Protein AF-A0AAE3JZF1-F1 (afdb_monomer_lite)

Radius of gyration: 12.38 Å; chains: 1; bounding box: 25×26×31 Å

Secondary structure (DSSP, 8-state):
--EEEEEEEE-SS-EEEEEEE-SSEEEEEE-TT---S-----EEEEETT---PPEE---B-TTSTTEEEEEESS---GGGEEEEEETTEEEEPP-

Sequence (95 aa):
MAVTKELNFRTDKYTVKSVTLSPVTAIISFDAGTTDKDYDIDCRIITKDGSTPHVAWVNYIPEINPAMYINFDDVIDPDNVIGIVINGGEYLFTD

pLDDT: mean 73.37, std 10.78, range [49.16, 88.0]

Foldseek 3Di:
DKDKFADQDDDPQWGWGIWIDDQFKIKTATDQPNPDPDDPKQKWWQFQVRDTFGWDDWDFDPVRRGMTMTGGPGGDDPVRTQWMAIPNDTGGGDD

Organism: NCBI:txid3083063

Structure (mmCIF, N/CA/C/O backbone):
data_AF-A0AAE3JZF1-F1
#
_entry.id   AF-A0AAE3JZF1-F1
#
loop_
_atom_site.group_PDB
_atom_site.id
_atom_site.type_symbol
_atom_site.label_atom_id
_atom_site.label_alt_id
_atom_site.label_comp_id
_atom_site.label_asym_id
_atom_site.label_entity_id
_atom_site.label_seq_id
_atom_site.pdbx_PDB_ins_code
_atom_site.Cartn_x
_atom_site.Cartn_y
_atom_site.Cartn_z
_atom_site.occupancy
_atom_site.B_iso_or_equiv
_atom_site.auth_seq_id
_atom_site.auth_comp_id
_atom_site.auth_asym_id
_atom_site.auth_atom_id
_atom_site.pdbx_PDB_model_num
ATOM 1 N N . MET A 1 1 ? 8.092 4.906 -13.330 1.00 77.06 1 MET A N 1
ATOM 2 C CA . MET A 1 1 ? 7.298 6.082 -12.908 1.00 77.06 1 MET A CA 1
ATOM 3 C C . MET A 1 1 ? 6.368 5.622 -11.798 1.00 77.06 1 M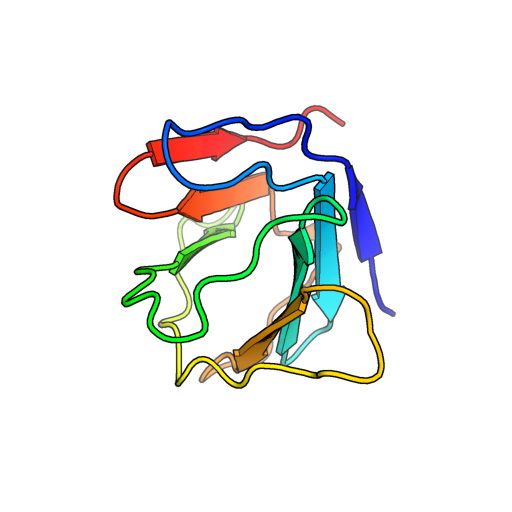ET A C 1
ATOM 5 O O . MET A 1 1 ? 6.013 4.451 -11.822 1.00 77.06 1 MET A O 1
ATOM 9 N N . ALA A 1 2 ? 6.053 6.466 -10.816 1.00 83.50 2 ALA A N 1
ATOM 10 C CA . ALA A 1 2 ? 5.087 6.093 -9.785 1.00 83.50 2 ALA A CA 1
ATOM 11 C C . ALA A 1 2 ? 3.652 6.311 -10.297 1.00 83.50 2 ALA A C 1
ATOM 13 O O . ALA A 1 2 ? 3.409 7.291 -11.002 1.00 83.50 2 ALA A O 1
ATOM 14 N N . VAL A 1 3 ? 2.726 5.420 -9.946 1.00 86.06 3 VAL A N 1
ATOM 15 C CA . VAL A 1 3 ? 1.307 5.476 -10.327 1.00 86.06 3 VAL A CA 1
ATOM 16 C C . VAL A 1 3 ? 0.464 5.496 -9.063 1.00 86.06 3 VAL A C 1
ATOM 18 O O . VAL A 1 3 ? 0.545 4.574 -8.257 1.00 86.06 3 VAL A O 1
ATOM 21 N N . THR A 1 4 ? -0.358 6.527 -8.885 1.00 87.38 4 THR A N 1
ATOM 22 C CA . THR A 1 4 ? -1.293 6.612 -7.758 1.00 87.38 4 THR A CA 1
ATOM 23 C C . THR A 1 4 ? -2.688 6.188 -8.199 1.00 87.38 4 THR A C 1
ATOM 25 O O . THR A 1 4 ? -3.219 6.697 -9.185 1.00 87.38 4 THR A O 1
ATOM 28 N N . LYS A 1 5 ? -3.280 5.252 -7.459 1.00 85.38 5 LYS A N 1
ATOM 29 C CA . LYS A 1 5 ? -4.658 4.782 -7.608 1.00 85.38 5 LYS A CA 1
ATOM 30 C C . LYS A 1 5 ? -5.431 5.164 -6.349 1.00 85.38 5 LYS A C 1
ATOM 32 O O . LYS A 1 5 ? -5.033 4.796 -5.243 1.00 85.38 5 LYS A O 1
ATOM 37 N N . GLU A 1 6 ? -6.515 5.914 -6.510 1.00 85.62 6 GLU A N 1
ATOM 38 C CA . GLU A 1 6 ? -7.406 6.253 -5.399 1.00 85.62 6 GLU A CA 1
ATOM 39 C C . GLU A 1 6 ? -8.223 5.020 -4.994 1.00 85.62 6 GLU A C 1
A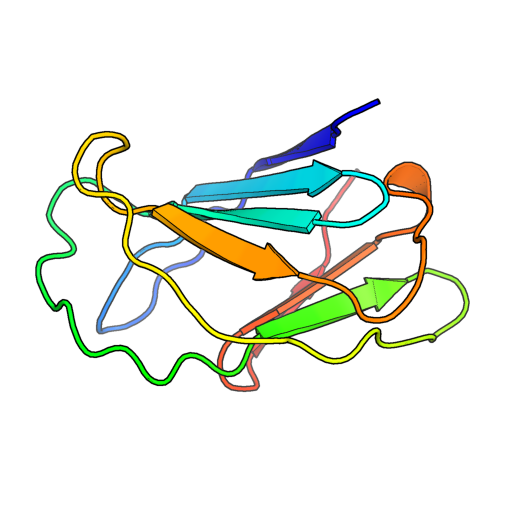TOM 41 O O . GLU A 1 6 ? -8.756 4.290 -5.829 1.00 85.62 6 GLU A O 1
ATOM 46 N N . LEU A 1 7 ? -8.323 4.796 -3.692 1.00 75.94 7 LEU A N 1
ATOM 47 C CA . LEU A 1 7 ? -9.033 3.702 -3.054 1.00 75.94 7 LEU A CA 1
ATOM 48 C C . LEU A 1 7 ? -9.900 4.305 -1.961 1.00 75.94 7 LEU A C 1
ATOM 50 O O . LEU A 1 7 ? -9.373 4.807 -0.989 1.00 75.94 7 LEU A O 1
ATOM 54 N N . ASN A 1 8 ? -11.222 4.246 -2.076 1.00 73.75 8 ASN A N 1
ATOM 55 C CA . ASN A 1 8 ? -12.108 4.673 -0.987 1.00 73.75 8 ASN A CA 1
ATOM 56 C C . ASN A 1 8 ? -12.586 3.449 -0.208 1.00 73.75 8 ASN A C 1
ATOM 58 O O . ASN A 1 8 ? -13.764 3.091 -0.241 1.00 73.75 8 ASN A O 1
ATOM 62 N N . PHE A 1 9 ? -11.646 2.769 0.448 1.00 75.06 9 PHE A N 1
ATOM 63 C CA . PHE A 1 9 ? -11.921 1.544 1.191 1.00 75.06 9 PHE A CA 1
ATOM 64 C C . PHE A 1 9 ? -11.898 1.799 2.698 1.00 75.06 9 PHE A C 1
ATOM 66 O O . PHE A 1 9 ? -10.929 2.327 3.237 1.00 75.06 9 PHE A O 1
ATOM 73 N N . ARG A 1 10 ? -12.957 1.374 3.392 1.00 74.56 10 ARG A N 1
ATOM 74 C CA . ARG A 1 10 ? -13.114 1.549 4.835 1.00 74.56 10 ARG A CA 1
ATOM 75 C C . ARG A 1 10 ? -13.245 0.207 5.547 1.00 74.56 10 ARG A C 1
ATOM 77 O O . ARG A 1 10 ? -14.094 -0.604 5.189 1.00 74.56 10 ARG A O 1
ATOM 84 N N . THR A 1 11 ? -12.451 0.033 6.598 1.00 70.38 11 THR A N 1
ATOM 85 C CA . THR A 1 11 ? -12.619 -1.007 7.620 1.00 70.38 11 THR A CA 1
ATOM 86 C C . THR A 1 11 ? -13.144 -0.396 8.917 1.00 70.38 11 THR A C 1
ATOM 88 O O . THR A 1 11 ? -13.230 0.826 9.059 1.00 70.38 11 THR A O 1
ATOM 91 N N . ASP A 1 12 ? -13.423 -1.247 9.903 1.00 69.88 12 ASP A N 1
ATOM 92 C CA . ASP A 1 12 ? -13.728 -0.816 11.270 1.00 69.88 12 ASP A CA 1
ATOM 93 C C . ASP A 1 12 ? -12.539 -0.124 11.964 1.00 69.88 12 ASP A C 1
ATOM 95 O O . ASP A 1 12 ? -12.737 0.590 12.945 1.00 69.88 12 ASP A O 1
ATOM 99 N N . LYS A 1 13 ? -11.306 -0.324 11.470 1.00 67.75 13 LYS A N 1
ATOM 100 C CA . LYS A 1 13 ? -10.068 0.178 12.093 1.00 67.75 13 LYS A CA 1
ATOM 101 C C . LYS A 1 13 ? -9.454 1.378 11.371 1.00 67.75 13 LYS A C 1
ATOM 103 O O . LYS A 1 13 ? -8.856 2.238 12.006 1.00 67.75 13 LYS A O 1
ATOM 108 N N . TYR A 1 14 ? -9.579 1.433 10.051 1.00 72.81 14 TYR A N 1
ATOM 109 C CA . TYR A 1 14 ? -8.910 2.422 9.210 1.00 72.81 14 TYR A CA 1
ATOM 110 C C . TYR A 1 14 ? -9.634 2.621 7.879 1.00 72.81 14 TYR A C 1
ATOM 112 O O . TYR A 1 14 ? -10.314 1.720 7.381 1.00 72.81 14 TYR A O 1
ATOM 120 N N . THR A 1 15 ? -9.419 3.782 7.264 1.00 77.19 15 THR A N 1
ATOM 121 C CA . THR A 1 15 ? -9.815 4.047 5.876 1.00 77.19 15 THR A CA 1
ATOM 122 C C . THR A 1 15 ? -8.555 4.189 5.035 1.00 77.19 15 THR A C 1
ATOM 124 O O . THR A 1 15 ? -7.721 5.047 5.323 1.00 77.19 15 THR A O 1
ATOM 127 N N . VAL A 1 16 ? -8.413 3.349 4.013 1.00 79.38 16 VAL A N 1
ATOM 128 C CA . VAL A 1 16 ? -7.407 3.514 2.958 1.00 79.38 16 VAL A CA 1
ATOM 129 C C . VAL A 1 16 ? -7.938 4.557 1.981 1.00 79.38 16 VAL A C 1
ATOM 131 O O . VAL A 1 16 ? 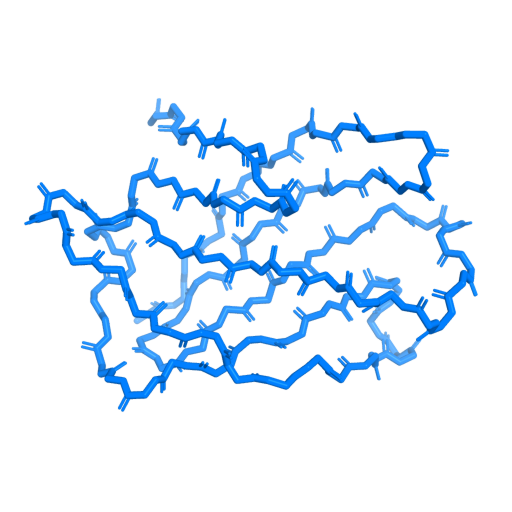-9.122 4.509 1.654 1.00 79.38 16 VAL A O 1
ATOM 134 N N . LYS A 1 17 ? -7.075 5.479 1.541 1.00 83.25 17 LYS A N 1
ATOM 135 C CA . LYS A 1 17 ? -7.380 6.523 0.548 1.00 83.25 17 LYS A CA 1
ATOM 136 C C . LYS A 1 17 ? -6.796 6.269 -0.818 1.00 83.25 17 LYS A C 1
ATOM 138 O O . LYS A 1 17 ? -7.401 6.603 -1.828 1.00 83.25 17 LYS A O 1
ATOM 143 N N . SER A 1 18 ? -5.570 5.781 -0.857 1.00 85.00 18 SER A N 1
ATOM 144 C CA . SER A 1 18 ? -4.866 5.635 -2.116 1.00 85.00 18 SER A CA 1
ATOM 145 C C . SER A 1 18 ? -3.696 4.694 -1.966 1.00 85.00 18 SER A C 1
ATOM 147 O O . SER A 1 18 ? -3.189 4.454 -0.867 1.00 85.00 18 SER A O 1
ATOM 149 N N . VAL A 1 19 ? -3.266 4.172 -3.103 1.00 85.62 19 VAL A N 1
ATOM 150 C CA . VAL A 1 19 ? -2.050 3.388 -3.236 1.00 85.62 19 VAL A CA 1
ATOM 151 C C . VAL A 1 19 ? -1.197 4.024 -4.310 1.00 85.62 19 VAL A C 1
ATOM 153 O O . VAL A 1 19 ? -1.638 4.203 -5.439 1.00 85.62 19 VAL A O 1
ATOM 156 N N . THR A 1 20 ? 0.034 4.368 -3.956 1.00 88.00 20 THR A N 1
ATOM 157 C CA . THR A 1 20 ? 1.049 4.823 -4.903 1.00 88.00 20 THR A CA 1
ATOM 158 C C . THR A 1 20 ? 2.020 3.689 -5.162 1.00 88.00 20 THR A C 1
ATOM 160 O O . THR A 1 20 ? 2.754 3.284 -4.270 1.00 88.00 20 THR A O 1
ATOM 163 N N . LEU A 1 21 ? 2.019 3.176 -6.382 1.00 85.69 21 LEU A N 1
ATOM 164 C CA . LEU A 1 21 ? 2.850 2.075 -6.843 1.00 85.69 21 LEU A CA 1
ATOM 165 C C . LEU A 1 21 ? 4.098 2.619 -7.525 1.00 85.69 21 LEU A C 1
ATOM 167 O O . LEU A 1 21 ? 4.028 3.549 -8.320 1.00 85.69 21 LEU A O 1
ATOM 171 N N . SER A 1 22 ? 5.238 2.015 -7.252 1.00 84.75 22 SER A N 1
ATOM 172 C CA . SER A 1 22 ? 6.516 2.215 -7.924 1.00 84.75 22 SER A CA 1
ATOM 173 C C . SER A 1 22 ? 7.104 0.846 -8.271 1.00 84.75 22 SER A C 1
ATOM 175 O O . SER A 1 22 ? 6.674 -0.157 -7.706 1.00 84.75 22 SER A O 1
ATOM 177 N N . PRO A 1 23 ? 8.101 0.767 -9.168 1.00 82.88 23 PRO A N 1
ATOM 178 C CA . PRO A 1 23 ? 8.594 -0.524 -9.642 1.00 82.88 23 PRO A CA 1
ATOM 179 C C . PRO A 1 23 ? 9.085 -1.475 -8.549 1.00 82.88 23 PRO A C 1
ATOM 181 O O . PRO A 1 23 ? 9.065 -2.675 -8.738 1.00 82.88 23 PRO A O 1
ATOM 184 N N . VAL A 1 24 ? 9.533 -0.960 -7.408 1.00 81.00 24 VAL A N 1
ATOM 185 C CA . VAL A 1 24 ? 10.052 -1.781 -6.302 1.00 81.00 24 VAL A CA 1
ATOM 186 C C . VAL A 1 24 ? 9.236 -1.640 -5.023 1.00 81.00 24 VAL A C 1
ATOM 188 O O . VAL A 1 24 ? 9.468 -2.368 -4.062 1.00 81.00 24 VAL A O 1
ATOM 191 N N . THR A 1 25 ? 8.313 -0.677 -4.972 1.00 79.94 25 THR A N 1
ATOM 192 C CA . THR A 1 25 ? 7.670 -0.267 -3.723 1.00 79.94 25 THR A CA 1
ATOM 193 C C . THR A 1 25 ? 6.224 0.156 -3.932 1.00 79.94 25 THR A C 1
ATOM 195 O O . THR A 1 25 ? 5.852 0.622 -5.005 1.00 79.94 25 THR A O 1
ATOM 198 N N . ALA A 1 26 ? 5.403 0.058 -2.892 1.00 80.25 26 ALA A N 1
ATOM 199 C CA . ALA A 1 26 ? 4.085 0.671 -2.852 1.00 80.25 26 ALA A CA 1
ATOM 200 C C . ALA A 1 26 ? 3.873 1.440 -1.552 1.00 80.25 26 ALA A C 1
ATOM 202 O O . ALA A 1 26 ? 4.399 1.080 -0.504 1.00 80.25 26 ALA A O 1
ATOM 203 N N . ILE A 1 27 ? 3.091 2.511 -1.625 1.00 81.75 27 ILE A N 1
ATOM 204 C CA . ILE A 1 27 ? 2.729 3.343 -0.482 1.00 81.75 27 ILE A CA 1
ATOM 205 C C . ILE A 1 27 ? 1.212 3.350 -0.364 1.00 81.75 27 ILE A C 1
ATOM 207 O O . ILE A 1 27 ? 0.538 3.868 -1.250 1.00 81.75 27 ILE A O 1
ATOM 211 N N . ILE A 1 28 ? 0.678 2.798 0.721 1.00 80.56 28 ILE A N 1
ATOM 212 C CA . ILE A 1 28 ? -0.743 2.878 1.064 1.00 80.56 28 ILE A CA 1
ATOM 213 C C . ILE A 1 28 ? -0.942 4.109 1.947 1.00 80.56 28 ILE A C 1
ATOM 215 O O . ILE A 1 28 ? -0.354 4.191 3.022 1.00 80.56 28 ILE A O 1
ATOM 219 N N . SER A 1 29 ? -1.780 5.048 1.520 1.00 80.44 29 SER A N 1
ATOM 220 C CA . SER A 1 29 ? -2.144 6.228 2.313 1.00 80.44 29 SER A CA 1
ATOM 221 C C . SER A 1 29 ? -3.476 6.002 3.025 1.00 80.44 29 SER A C 1
ATOM 223 O O . SER A 1 29 ? -4.414 5.480 2.419 1.00 80.44 29 SER A O 1
ATOM 225 N N . PHE A 1 30 ? -3.586 6.439 4.278 1.00 76.88 30 PHE A N 1
ATOM 226 C CA . PHE A 1 30 ? -4.789 6.314 5.104 1.00 76.88 30 PHE A CA 1
ATOM 227 C C . PHE A 1 30 ? -5.401 7.676 5.451 1.00 76.88 30 PHE A C 1
ATOM 229 O O . PHE A 1 30 ? -4.795 8.733 5.267 1.00 76.88 30 PHE A O 1
ATOM 236 N N . ASP A 1 31 ? -6.628 7.662 5.973 1.00 73.94 31 ASP A N 1
ATOM 237 C CA . ASP A 1 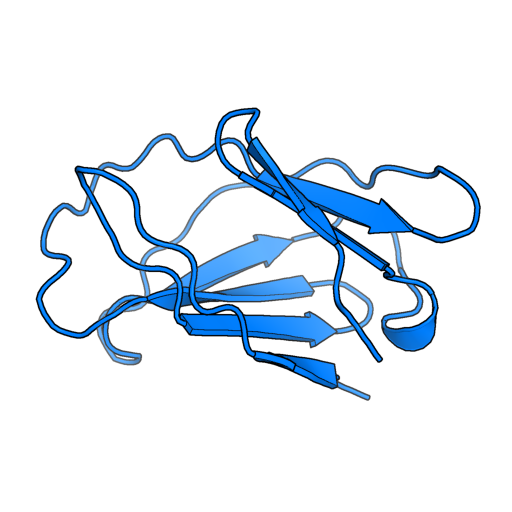31 ? -7.257 8.860 6.528 1.00 73.94 31 ASP A CA 1
ATOM 238 C C . ASP A 1 31 ? -6.538 9.381 7.778 1.00 73.94 31 ASP A C 1
ATOM 240 O O . ASP A 1 31 ? -6.132 8.623 8.670 1.00 73.94 31 ASP A O 1
ATOM 244 N N . ALA A 1 32 ? -6.484 10.711 7.873 1.00 59.47 32 ALA A N 1
ATOM 245 C CA . ALA A 1 32 ? -6.040 11.430 9.057 1.00 59.47 32 ALA A CA 1
ATOM 246 C C . ALA A 1 32 ? -6.955 11.083 10.243 1.00 59.47 32 ALA A C 1
ATOM 248 O O . ALA A 1 32 ? -8.160 11.319 10.190 1.00 59.47 32 ALA A O 1
ATOM 249 N N . GLY A 1 33 ? -6.388 10.516 11.308 1.00 56.28 33 GLY A N 1
ATOM 250 C CA . GLY A 1 33 ? -7.146 10.008 12.461 1.00 56.28 33 GLY A CA 1
ATOM 251 C C . GLY A 1 33 ? -7.021 8.500 12.673 1.00 56.28 33 GLY A C 1
ATOM 252 O O . GLY A 1 33 ? -7.441 8.000 13.711 1.00 56.28 33 GLY A O 1
ATOM 253 N N . THR A 1 34 ? -6.382 7.786 11.745 1.00 58.25 34 THR A N 1
ATOM 254 C CA . THR A 1 34 ? -5.934 6.409 11.971 1.00 58.25 34 THR A CA 1
ATOM 255 C C . THR A 1 34 ? -4.707 6.442 12.900 1.00 58.25 34 THR A C 1
ATOM 257 O O . THR A 1 34 ? -3.605 6.746 12.451 1.00 58.25 34 THR A O 1
ATOM 260 N N . THR A 1 35 ? -4.897 6.237 14.210 1.00 52.12 35 THR A N 1
ATOM 261 C CA . THR A 1 35 ? -3.859 6.477 15.242 1.00 52.12 35 THR A CA 1
ATOM 262 C C . THR A 1 35 ? -3.126 5.237 15.746 1.00 52.12 35 THR A C 1
ATOM 264 O O . THR A 1 35 ? -2.101 5.392 16.414 1.00 52.12 35 THR A O 1
ATOM 267 N N . ASP A 1 36 ? -3.623 4.029 15.468 1.00 56.53 36 ASP A N 1
ATOM 268 C CA . ASP A 1 36 ? -2.931 2.813 15.901 1.00 56.53 36 ASP A CA 1
ATOM 269 C C . ASP A 1 36 ? -1.665 2.598 15.067 1.00 56.53 36 ASP A C 1
ATOM 271 O O . ASP A 1 36 ? -1.672 2.661 13.841 1.00 56.53 36 ASP A O 1
ATOM 275 N N . LYS A 1 37 ? -0.548 2.395 15.765 1.00 55.75 37 LYS A N 1
ATOM 276 C CA . LYS A 1 37 ? 0.776 2.178 15.164 1.00 55.75 37 LYS A CA 1
ATOM 277 C C . LYS A 1 37 ? 1.081 0.697 14.926 1.00 55.75 37 LYS A C 1
ATOM 279 O O . LYS A 1 37 ? 2.020 0.398 14.199 1.00 55.75 37 LYS A O 1
ATOM 284 N N . ASP A 1 38 ? 0.277 -0.192 15.508 1.00 53.84 38 ASP A N 1
ATOM 285 C CA . ASP A 1 38 ? 0.441 -1.646 15.467 1.00 53.84 38 ASP A CA 1
ATOM 286 C C . ASP A 1 38 ? -0.633 -2.275 14.580 1.00 53.84 38 ASP A C 1
ATOM 288 O O . ASP A 1 38 ? -1.591 -2.898 15.047 1.00 53.84 38 ASP A O 1
ATOM 292 N N . TYR A 1 39 ? -0.486 -2.091 13.272 1.00 59.34 39 TYR A N 1
ATOM 293 C CA . TYR A 1 39 ? -1.266 -2.856 12.317 1.00 59.34 39 TYR A CA 1
ATOM 294 C C . TYR A 1 39 ? -0.407 -3.957 11.711 1.00 59.34 39 TYR A C 1
ATOM 296 O O . TYR A 1 39 ? 0.404 -3.706 10.821 1.00 59.34 39 TYR A O 1
ATOM 304 N N . ASP A 1 40 ? -0.660 -5.194 12.135 1.00 63.31 40 ASP A N 1
ATOM 305 C CA . ASP A 1 40 ? -0.365 -6.361 11.309 1.00 63.31 40 ASP A CA 1
ATOM 306 C C . ASP A 1 40 ? -1.319 -6.317 10.105 1.00 63.31 40 ASP A C 1
ATOM 308 O O . ASP A 1 40 ? -2.436 -6.841 10.147 1.00 63.31 40 ASP A O 1
ATOM 312 N N . ILE A 1 41 ? -0.927 -5.586 9.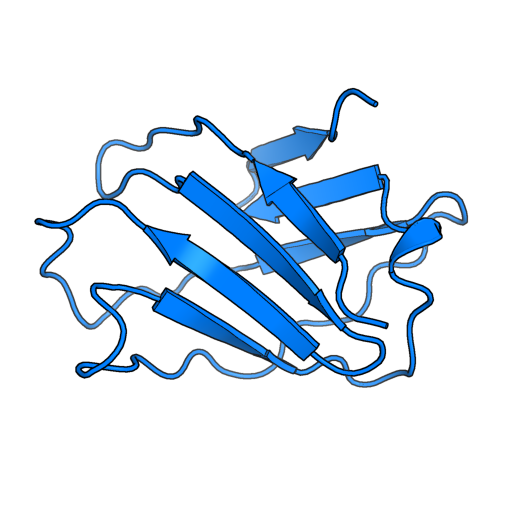060 1.00 67.62 41 ILE A N 1
ATOM 313 C CA . ILE A 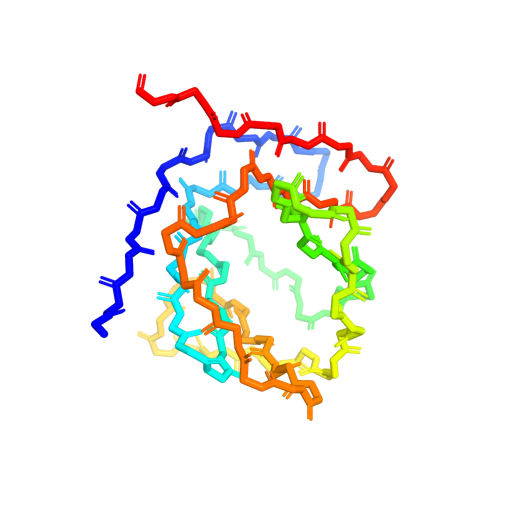1 41 ? -1.636 -5.575 7.781 1.00 67.62 41 ILE A CA 1
ATOM 314 C C . ILE A 1 41 ? -0.940 -6.549 6.838 1.00 67.62 41 ILE A C 1
ATOM 316 O O . ILE A 1 41 ? 0.190 -6.314 6.410 1.00 67.62 41 ILE A O 1
ATOM 320 N N . ASP A 1 42 ? -1.644 -7.628 6.493 1.00 72.25 42 ASP A N 1
ATOM 321 C CA . ASP A 1 42 ? -1.289 -8.446 5.336 1.00 72.25 42 ASP A CA 1
ATOM 322 C C . ASP A 1 42 ? -1.741 -7.683 4.095 1.00 72.25 42 ASP A C 1
ATOM 324 O O . ASP A 1 42 ? -2.929 -7.409 3.917 1.00 72.25 42 ASP A O 1
ATOM 328 N N . CYS A 1 43 ? -0.790 -7.302 3.255 1.00 73.69 43 CYS A N 1
ATOM 329 C CA . CYS A 1 43 ? -1.073 -6.666 1.985 1.00 73.69 43 CYS A CA 1
ATOM 330 C C . CYS A 1 43 ? -0.485 -7.515 0.864 1.00 73.69 43 CYS A C 1
ATOM 332 O O . CYS A 1 43 ? 0.531 -8.162 1.073 1.00 73.69 43 CYS A O 1
ATOM 334 N N . ARG A 1 44 ? -1.091 -7.517 -0.326 1.00 78.31 44 ARG A N 1
ATOM 335 C CA . ARG A 1 44 ? -0.536 -8.104 -1.563 1.00 78.31 44 ARG A CA 1
ATOM 336 C C . ARG A 1 44 ? -1.054 -7.316 -2.755 1.00 78.31 44 ARG A C 1
ATOM 338 O O . ARG A 1 44 ? -2.151 -6.787 -2.670 1.00 78.31 44 ARG A O 1
ATOM 345 N N . ILE A 1 45 ? -0.327 -7.232 -3.861 1.00 81.00 45 ILE A N 1
ATOM 346 C CA . ILE A 1 45 ? -0.865 -6.613 -5.087 1.00 81.00 45 ILE A CA 1
ATOM 347 C C . ILE A 1 45 ? -1.265 -7.678 -6.103 1.00 81.00 45 ILE A C 1
ATOM 349 O O . ILE A 1 45 ? -0.681 -8.756 -6.144 1.00 81.00 45 ILE A O 1
ATOM 353 N N . ILE A 1 46 ? -2.269 -7.361 -6.911 1.00 83.38 46 ILE A N 1
ATOM 354 C CA . ILE A 1 46 ? -2.797 -8.225 -7.963 1.00 83.38 46 ILE A CA 1
ATOM 355 C C . ILE A 1 46 ? -2.351 -7.635 -9.296 1.00 83.38 46 ILE A C 1
ATOM 357 O O . ILE A 1 46 ? -2.714 -6.502 -9.621 1.00 83.38 46 ILE A O 1
ATOM 361 N N . THR A 1 47 ? -1.579 -8.383 -10.073 1.00 83.94 47 THR A N 1
ATOM 362 C CA . THR A 1 47 ? -1.168 -7.999 -11.431 1.00 83.94 47 THR A CA 1
ATOM 363 C C . THR A 1 47 ? -2.020 -8.703 -12.494 1.00 83.94 47 THR A C 1
ATOM 365 O O . THR A 1 47 ? -2.654 -9.725 -12.220 1.00 83.94 47 THR A O 1
ATOM 368 N N . LYS A 1 48 ? -2.041 -8.195 -13.738 1.00 83.69 48 LYS A N 1
ATOM 369 C CA . LYS A 1 48 ? -2.819 -8.808 -14.844 1.00 83.69 48 LYS A CA 1
ATOM 370 C C . LYS A 1 48 ? -2.354 -10.223 -15.189 1.00 83.69 48 LYS A C 1
ATOM 372 O O . LYS A 1 48 ? -3.139 -11.005 -15.715 1.00 83.69 48 LYS A O 1
ATOM 377 N N . ASP A 1 49 ? -1.090 -10.540 -14.920 1.00 80.56 49 ASP A N 1
ATOM 378 C CA . ASP A 1 49 ? -0.504 -11.864 -15.155 1.00 80.56 49 ASP A CA 1
ATOM 379 C C . ASP A 1 49 ? -0.731 -12.855 -13.998 1.00 80.56 49 ASP A C 1
ATOM 381 O O . ASP A 1 49 ? -0.339 -14.017 -14.104 1.00 80.56 49 ASP A O 1
ATOM 385 N N . GLY A 1 50 ? -1.391 -12.425 -12.916 1.00 68.00 50 GLY A N 1
ATOM 386 C CA . GLY A 1 50 ? -1.677 -13.254 -11.746 1.00 68.00 50 GLY A CA 1
ATOM 387 C C . GLY A 1 50 ? -0.495 -13.434 -10.790 1.00 68.00 50 GLY A C 1
ATOM 388 O O . GLY A 1 50 ? -0.633 -14.156 -9.801 1.00 68.00 50 GLY A O 1
ATOM 389 N N . SER A 1 51 ? 0.651 -12.790 -11.043 1.00 67.62 51 SER A N 1
ATOM 390 C CA . SER A 1 51 ? 1.741 -12.746 -10.070 1.00 67.62 51 SER A CA 1
ATOM 391 C C . SER A 1 51 ? 1.348 -11.911 -8.846 1.00 67.62 51 SER A C 1
ATOM 393 O O . SER A 1 51 ? 0.651 -10.901 -8.917 1.00 67.62 51 SER A O 1
ATOM 395 N N . THR A 1 52 ? 1.741 -12.385 -7.668 1.00 64.94 52 THR A N 1
ATOM 396 C CA . THR A 1 52 ? 1.464 -11.711 -6.396 1.00 64.94 52 THR A CA 1
ATOM 397 C C . THR A 1 52 ? 2.807 -11.485 -5.714 1.00 64.94 52 THR A C 1
ATOM 399 O O . THR A 1 52 ? 3.296 -12.389 -5.038 1.00 64.94 52 THR A O 1
ATOM 402 N N . PRO A 1 53 ? 3.471 -10.337 -5.921 1.00 62.12 53 PRO A N 1
ATOM 403 C CA . PRO A 1 53 ? 4.696 -10.043 -5.196 1.00 62.12 53 PRO A CA 1
ATOM 404 C C . PRO A 1 53 ? 4.395 -10.027 -3.695 1.00 62.12 53 PRO A C 1
ATOM 406 O O . PRO A 1 53 ? 3.390 -9.471 -3.232 1.00 62.12 53 PRO A O 1
ATOM 409 N N . HIS A 1 54 ? 5.250 -10.724 -2.955 1.00 57.31 54 HIS A N 1
ATOM 410 C CA . HIS A 1 54 ? 5.140 -10.881 -1.516 1.00 57.31 54 HIS A CA 1
ATOM 411 C C . HIS A 1 54 ? 5.477 -9.565 -0.813 1.00 57.31 54 HIS A C 1
ATOM 413 O O . HIS A 1 54 ? 6.307 -8.785 -1.278 1.00 57.31 54 HIS A O 1
ATOM 419 N N . VAL A 1 55 ? 4.786 -9.300 0.296 1.00 54.88 55 VAL A N 1
ATOM 420 C CA . VAL A 1 55 ? 4.922 -8.047 1.038 1.00 54.88 55 VAL A CA 1
ATOM 421 C C . VAL A 1 55 ? 5.952 -8.168 2.142 1.00 54.88 55 VAL A C 1
ATOM 423 O O . VAL A 1 55 ? 5.857 -9.021 3.024 1.00 54.88 55 VAL A O 1
ATOM 426 N N . ALA A 1 56 ? 6.913 -7.247 2.104 1.00 49.16 56 ALA A N 1
ATOM 427 C CA . ALA A 1 56 ? 7.909 -7.050 3.136 1.00 49.16 56 ALA A CA 1
ATOM 428 C C . ALA A 1 56 ? 7.593 -5.796 3.972 1.00 49.16 56 ALA A C 1
ATOM 430 O O . ALA A 1 56 ? 7.574 -4.683 3.451 1.00 49.16 56 ALA A O 1
ATOM 431 N N . TRP A 1 57 ? 7.398 -6.043 5.273 1.00 50.53 57 TRP A N 1
ATOM 432 C CA . TRP A 1 57 ? 7.570 -5.166 6.442 1.00 50.53 57 TRP A CA 1
ATOM 433 C C . TRP A 1 57 ? 6.989 -3.746 6.367 1.00 50.53 57 TRP A C 1
ATOM 435 O O . TRP A 1 57 ? 7.486 -2.861 5.673 1.00 50.53 57 TRP A O 1
ATOM 445 N N . VAL A 1 58 ? 5.983 -3.517 7.211 1.00 52.78 58 VAL A N 1
ATOM 446 C CA . VAL A 1 58 ? 5.285 -2.241 7.370 1.00 52.78 58 VAL A CA 1
ATOM 447 C C . VAL A 1 58 ? 6.126 -1.279 8.210 1.00 52.78 58 VAL A C 1
ATOM 449 O O . VAL A 1 58 ? 6.468 -1.579 9.350 1.00 52.78 58 VAL A O 1
ATOM 452 N N . ASN A 1 59 ? 6.416 -0.094 7.668 1.00 57.56 59 ASN A N 1
ATOM 453 C CA . ASN A 1 59 ? 6.974 1.023 8.434 1.00 57.56 59 ASN A CA 1
ATOM 454 C C . ASN A 1 59 ? 5.994 2.201 8.427 1.00 57.56 59 ASN A C 1
ATOM 456 O O . ASN A 1 59 ? 5.613 2.688 7.362 1.00 57.56 59 ASN A O 1
ATOM 460 N N . TYR A 1 60 ? 5.607 2.663 9.619 1.00 60.78 60 TYR A N 1
ATOM 461 C CA . TYR A 1 60 ? 4.821 3.883 9.806 1.00 60.78 60 TYR A CA 1
ATOM 462 C C . TYR A 1 60 ? 5.687 5.118 9.534 1.00 60.78 60 TYR A C 1
ATOM 464 O O . TYR A 1 60 ? 6.777 5.241 10.098 1.00 60.78 60 TYR A O 1
ATOM 472 N N . ILE A 1 61 ? 5.189 6.052 8.718 1.00 63.31 61 ILE A N 1
ATOM 473 C CA . ILE A 1 61 ? 5.871 7.321 8.424 1.00 63.31 61 ILE A CA 1
ATOM 474 C C . ILE A 1 61 ? 5.100 8.468 9.099 1.00 63.31 61 ILE A C 1
ATOM 476 O O . ILE A 1 61 ? 4.088 8.909 8.568 1.00 63.31 61 ILE A O 1
ATOM 480 N N . PRO A 1 62 ? 5.553 9.000 10.252 1.00 56.75 62 PRO A N 1
ATOM 481 C CA . PRO A 1 62 ? 4.825 10.044 10.985 1.00 56.75 62 PRO A CA 1
ATOM 482 C C . PRO A 1 62 ? 4.662 11.361 10.215 1.00 56.75 62 PRO A C 1
ATOM 484 O O . PRO A 1 62 ? 3.724 12.112 10.464 1.00 56.75 62 PRO A O 1
ATOM 487 N N . GLU A 1 63 ? 5.600 11.653 9.314 1.00 59.09 63 GLU A N 1
ATOM 488 C CA . GLU A 1 63 ? 5.660 12.889 8.522 1.00 59.09 63 GLU A CA 1
ATOM 489 C C . GLU A 1 63 ? 4.668 12.878 7.349 1.00 59.09 63 GLU A C 1
ATOM 491 O O . GLU A 1 63 ? 4.273 13.931 6.849 1.00 59.09 63 GLU A O 1
ATOM 496 N N . ILE A 1 64 ? 4.224 11.683 6.950 1.00 58.03 64 ILE A N 1
ATOM 497 C CA . ILE A 1 64 ? 3.205 11.442 5.936 1.00 58.03 64 ILE A CA 1
ATOM 498 C C . ILE A 1 64 ? 2.022 10.829 6.687 1.00 58.03 64 ILE A C 1
ATOM 500 O O . ILE A 1 64 ? 1.935 9.617 6.839 1.00 58.03 64 ILE A O 1
ATOM 504 N N . ASN A 1 65 ? 1.170 11.694 7.241 1.00 57.47 65 ASN A N 1
ATOM 505 C CA . ASN A 1 65 ? -0.112 11.373 7.885 1.00 57.47 65 ASN A CA 1
ATOM 506 C C . ASN A 1 65 ? -0.709 10.035 7.375 1.00 57.47 65 ASN A C 1
ATOM 508 O O . ASN A 1 65 ? -0.813 9.854 6.162 1.00 57.47 65 ASN A O 1
ATOM 512 N N . PRO A 1 66 ? -1.098 9.131 8.292 1.00 62.88 66 PRO A N 1
ATOM 513 C CA . PRO A 1 66 ? -0.718 7.713 8.309 1.00 62.88 66 PRO A CA 1
ATOM 514 C C . PRO A 1 66 ? -0.556 7.104 6.911 1.00 62.88 66 PRO A C 1
ATOM 516 O O . PRO A 1 66 ? -1.531 6.907 6.194 1.00 62.88 66 PRO A O 1
ATOM 519 N N . ALA A 1 67 ? 0.678 6.772 6.537 1.00 69.31 67 ALA A N 1
ATOM 520 C CA . ALA A 1 67 ? 0.992 6.007 5.336 1.00 69.31 67 ALA A CA 1
ATOM 521 C C . ALA A 1 67 ? 1.831 4.771 5.682 1.00 69.31 67 ALA A C 1
ATOM 523 O O . ALA A 1 67 ? 2.608 4.775 6.641 1.00 69.31 67 ALA A O 1
ATOM 524 N N . MET A 1 68 ? 1.672 3.717 4.886 1.00 74.06 68 MET A N 1
ATOM 525 C CA . MET A 1 68 ? 2.414 2.466 5.001 1.00 74.06 68 MET A CA 1
ATOM 526 C C . MET A 1 68 ? 3.214 2.203 3.741 1.00 74.06 68 MET A C 1
ATOM 528 O O . MET A 1 68 ? 2.722 2.393 2.632 1.00 74.06 68 MET A O 1
ATOM 532 N N . TYR A 1 69 ? 4.428 1.709 3.937 1.00 73.44 69 TYR A N 1
ATOM 533 C CA . TYR A 1 69 ? 5.346 1.357 2.869 1.00 73.44 69 TYR A CA 1
ATOM 534 C C . TYR A 1 69 ? 5.420 -0.157 2.685 1.00 73.44 69 TYR A C 1
ATOM 536 O O . TYR A 1 69 ? 5.482 -0.899 3.663 1.00 73.44 69 TYR A O 1
ATOM 544 N N . ILE A 1 70 ? 5.438 -0.592 1.433 1.00 73.12 70 ILE A N 1
ATOM 545 C CA . ILE A 1 70 ? 5.562 -1.981 1.008 1.00 73.12 70 ILE A CA 1
ATOM 546 C C . ILE A 1 70 ? 6.778 -2.060 0.099 1.00 73.12 70 ILE A C 1
ATOM 548 O O . ILE A 1 70 ? 6.850 -1.327 -0.887 1.00 73.12 70 ILE A O 1
ATOM 552 N N . ASN A 1 71 ? 7.708 -2.959 0.407 1.00 74.19 71 ASN A N 1
ATOM 553 C CA . ASN A 1 71 ? 8.737 -3.367 -0.545 1.00 74.19 71 ASN A CA 1
ATOM 554 C C . ASN A 1 71 ? 8.289 -4.634 -1.264 1.00 74.19 71 ASN A C 1
ATOM 556 O O . ASN A 1 71 ? 7.732 -5.537 -0.635 1.00 74.19 71 ASN A O 1
ATOM 560 N N . PHE A 1 72 ? 8.564 -4.687 -2.560 1.00 73.25 72 PHE A N 1
ATOM 561 C CA . PHE A 1 72 ? 8.417 -5.890 -3.362 1.00 73.25 72 PHE A CA 1
ATOM 562 C C . PHE A 1 72 ? 9.762 -6.613 -3.447 1.00 73.25 72 PHE A C 1
ATOM 564 O O . PHE A 1 72 ? 10.805 -5.970 -3.581 1.00 73.25 72 PHE A O 1
ATOM 571 N N . ASP A 1 73 ? 9.730 -7.944 -3.392 1.00 73.00 73 ASP A N 1
ATOM 572 C CA . ASP A 1 73 ? 10.922 -8.779 -3.603 1.00 73.00 73 ASP A CA 1
ATOM 573 C C . ASP A 1 73 ? 11.417 -8.722 -5.063 1.00 73.00 73 ASP A C 1
ATOM 575 O O . ASP A 1 73 ? 12.599 -8.936 -5.327 1.00 73.00 73 ASP A O 1
ATOM 579 N N . ASP A 1 74 ? 10.522 -8.369 -5.993 1.00 73.62 74 ASP A N 1
ATOM 580 C CA . ASP A 1 74 ? 10.768 -8.274 -7.430 1.00 73.62 74 ASP A CA 1
ATOM 581 C C . ASP A 1 74 ? 10.399 -6.895 -7.993 1.00 73.62 74 ASP A C 1
ATOM 583 O O . ASP A 1 74 ? 9.586 -6.154 -7.435 1.00 73.62 74 ASP A O 1
ATOM 587 N N . VAL A 1 75 ? 10.979 -6.563 -9.150 1.00 79.56 75 VAL A N 1
ATOM 588 C CA . VAL A 1 75 ? 10.593 -5.368 -9.908 1.00 79.56 75 VAL A CA 1
ATOM 589 C C . VAL A 1 75 ? 9.257 -5.622 -10.601 1.00 79.56 75 VAL A C 1
ATOM 591 O O . VAL A 1 75 ? 9.153 -6.481 -11.475 1.00 79.56 75 VAL A O 1
ATOM 594 N N . ILE A 1 76 ? 8.255 -4.829 -10.247 1.00 80.00 76 ILE A N 1
ATOM 595 C CA . ILE A 1 76 ? 6.935 -4.830 -10.864 1.00 80.00 76 ILE A CA 1
ATOM 596 C C . ILE A 1 76 ? 6.822 -3.731 -11.920 1.00 80.00 76 ILE A C 1
ATOM 598 O O . ILE A 1 76 ? 7.499 -2.702 -11.861 1.00 80.00 76 ILE A O 1
ATOM 602 N N . ASP A 1 77 ? 5.894 -3.914 -12.851 1.00 85.06 77 ASP A N 1
ATOM 603 C CA . ASP A 1 77 ? 5.375 -2.821 -13.667 1.00 85.06 77 ASP A CA 1
ATOM 604 C C . ASP A 1 77 ? 4.115 -2.245 -12.989 1.00 85.06 77 ASP A C 1
ATOM 606 O O . ASP A 1 77 ? 3.102 -2.949 -12.916 1.00 85.06 77 ASP A O 1
ATOM 610 N N . PRO A 1 78 ? 4.138 -0.994 -12.482 1.00 84.44 78 PRO A N 1
ATOM 611 C CA . PRO A 1 78 ? 2.970 -0.360 -11.871 1.00 84.44 78 PRO A CA 1
ATOM 612 C C . PRO A 1 78 ? 1.725 -0.336 -12.771 1.00 84.44 78 PRO A C 1
ATOM 614 O O . PRO A 1 78 ? 0.611 -0.413 -12.255 1.00 84.44 78 PRO A O 1
ATOM 617 N N . ASP A 1 79 ? 1.893 -0.285 -14.097 1.00 84.69 79 ASP A N 1
ATOM 618 C CA . ASP A 1 79 ? 0.781 -0.269 -15.064 1.00 84.69 79 ASP A CA 1
ATOM 619 C C . ASP A 1 79 ? 0.139 -1.659 -15.257 1.00 84.69 79 ASP A C 1
ATOM 621 O O . ASP A 1 79 ? -0.964 -1.811 -15.808 1.00 84.69 79 ASP A O 1
ATOM 625 N N . ASN A 1 80 ? 0.823 -2.702 -14.783 1.00 85.12 80 ASN A N 1
ATOM 626 C CA . ASN A 1 80 ? 0.339 -4.074 -14.778 1.00 85.12 80 ASN A CA 1
ATOM 627 C C . ASN A 1 80 ? -0.445 -4.420 -13.500 1.00 85.12 80 ASN A C 1
ATOM 629 O O . ASN A 1 80 ? -1.032 -5.498 -13.420 1.00 85.12 80 ASN A O 1
ATOM 633 N N . VAL A 1 81 ? -0.490 -3.531 -12.504 1.00 84.50 81 VAL A N 1
ATOM 634 C CA . VAL A 1 81 ? -1.227 -3.764 -11.257 1.00 84.50 81 VAL A CA 1
ATOM 635 C C . VAL A 1 81 ? -2.700 -3.393 -11.437 1.00 84.50 81 VAL A C 1
ATOM 637 O O . VAL A 1 81 ? -3.035 -2.258 -11.772 1.00 84.50 81 VAL A O 1
ATOM 640 N N . ILE A 1 82 ? -3.586 -4.356 -11.188 1.00 86.88 82 ILE A N 1
ATOM 641 C CA . ILE A 1 82 ? -5.048 -4.218 -11.307 1.00 86.88 82 ILE A CA 1
ATOM 642 C C . ILE A 1 82 ? -5.766 -4.213 -9.967 1.00 86.88 82 ILE A C 1
ATOM 644 O O . ILE A 1 82 ? -6.971 -3.987 -9.924 1.00 86.88 82 ILE A O 1
ATOM 648 N N . GLY A 1 83 ? -5.065 -4.476 -8.870 1.00 84.12 83 GLY A N 1
ATOM 649 C CA . GLY A 1 83 ? -5.688 -4.448 -7.562 1.00 84.12 83 GLY A CA 1
ATOM 650 C C . GLY A 1 83 ? -4.727 -4.682 -6.417 1.00 84.12 83 GLY A C 1
ATOM 651 O O . GLY A 1 83 ? -3.517 -4.833 -6.594 1.00 84.12 83 GLY A O 1
ATOM 652 N N . ILE A 1 84 ? -5.299 -4.714 -5.223 1.00 81.62 84 ILE A N 1
ATOM 653 C CA . ILE A 1 84 ? -4.599 -4.919 -3.965 1.00 81.62 84 ILE A CA 1
ATOM 654 C C . ILE A 1 84 ? -5.467 -5.762 -3.033 1.00 81.62 84 ILE A C 1
ATOM 656 O O . ILE A 1 84 ? -6.682 -5.600 -2.976 1.00 81.62 84 ILE A O 1
ATOM 660 N N . VAL A 1 85 ? -4.840 -6.672 -2.306 1.00 81.44 85 VAL A N 1
ATOM 661 C CA . VAL A 1 85 ? -5.439 -7.436 -1.219 1.00 81.44 85 VAL A CA 1
ATOM 662 C C . VAL A 1 85 ? -4.963 -6.823 0.083 1.00 81.44 85 VAL A C 1
ATOM 664 O O . VAL A 1 85 ? -3.760 -6.666 0.264 1.00 81.44 85 VAL A O 1
ATOM 667 N N . ILE A 1 86 ? -5.880 -6.486 0.984 1.00 78.50 86 ILE A N 1
ATOM 668 C CA . ILE A 1 86 ? -5.572 -5.937 2.308 1.00 78.50 86 ILE A CA 1
ATOM 669 C C . ILE A 1 86 ? -6.369 -6.736 3.341 1.00 78.50 86 ILE A C 1
ATOM 671 O O . ILE A 1 86 ? -7.598 -6.752 3.304 1.00 78.50 86 ILE A O 1
ATOM 675 N N . ASN A 1 87 ? -5.676 -7.426 4.251 1.00 77.00 87 ASN A N 1
ATOM 676 C CA . ASN A 1 87 ? -6.247 -8.312 5.272 1.00 77.00 87 ASN A CA 1
ATOM 677 C C . ASN A 1 87 ? -7.265 -9.324 4.710 1.00 77.00 87 ASN A C 1
ATOM 679 O O . ASN A 1 87 ? -8.306 -9.583 5.312 1.00 77.00 87 ASN A O 1
ATOM 683 N N . GLY A 1 88 ? -6.968 -9.880 3.532 1.00 76.56 88 GLY A N 1
ATOM 684 C CA . GLY A 1 88 ? -7.828 -10.837 2.829 1.00 76.56 88 GLY A CA 1
ATOM 685 C C . GLY A 1 88 ? -8.993 -10.219 2.045 1.00 76.56 88 GLY A C 1
ATOM 686 O O . GLY A 1 88 ? -9.685 -10.950 1.342 1.00 76.56 88 GLY A O 1
ATOM 687 N N . GLY A 1 89 ? -9.211 -8.903 2.125 1.00 79.56 89 GLY A N 1
ATOM 688 C CA . GLY A 1 89 ? -10.144 -8.192 1.251 1.00 79.56 89 GLY A CA 1
ATOM 689 C C . GLY A 1 89 ? -9.482 -7.845 -0.078 1.00 79.56 89 GLY A C 1
ATOM 690 O O . GLY A 1 89 ? -8.423 -7.225 -0.076 1.00 79.56 89 GLY A O 1
ATOM 691 N N . GLU A 1 90 ? -10.085 -8.236 -1.200 1.00 84.50 90 GLU A N 1
ATOM 692 C CA . GLU A 1 90 ? -9.587 -7.922 -2.545 1.00 84.50 90 GLU A CA 1
ATOM 693 C C . GLU A 1 90 ? -10.232 -6.639 -3.090 1.00 84.50 90 GLU A C 1
ATOM 695 O O . GLU A 1 90 ? -11.457 -6.492 -3.086 1.00 84.50 90 GLU A O 1
ATOM 700 N N . TYR A 1 91 ? -9.407 -5.723 -3.598 1.00 81.88 91 TYR A N 1
ATOM 701 C CA . TYR A 1 91 ? -9.822 -4.438 -4.159 1.00 81.88 91 TYR A CA 1
ATOM 702 C C . TYR A 1 91 ? -9.240 -4.280 -5.555 1.00 81.88 91 TYR A C 1
ATOM 704 O O . TYR A 1 91 ? -8.035 -4.098 -5.716 1.00 81.88 91 TYR A O 1
ATOM 712 N N . LEU A 1 92 ? -10.102 -4.335 -6.566 1.00 85.31 92 LEU A N 1
ATOM 713 C CA . LEU A 1 92 ? -9.712 -4.091 -7.949 1.00 85.31 92 LEU A CA 1
ATOM 714 C C . LEU A 1 92 ? -9.783 -2.595 -8.255 1.00 85.31 92 LEU A C 1
ATOM 716 O O . LEU A 1 92 ? -10.752 -1.920 -7.902 1.00 85.31 92 LEU A O 1
ATOM 720 N N . PHE A 1 93 ? -8.756 -2.083 -8.921 1.00 83.44 93 PHE A N 1
ATOM 721 C CA . PHE A 1 93 ? -8.736 -0.723 -9.431 1.00 83.44 93 PHE A CA 1
ATOM 722 C C . PHE A 1 93 ? -9.638 -0.666 -10.664 1.00 83.44 93 PHE A C 1
ATOM 724 O O . PHE A 1 93 ? -9.417 -1.380 -11.640 1.00 83.44 93 PHE A O 1
ATOM 731 N N . THR A 1 94 ? -10.669 0.169 -10.622 1.00 69.88 94 THR A N 1
ATOM 732 C CA . THR A 1 94 ? -11.409 0.536 -11.830 1.00 69.88 94 THR A CA 1
ATOM 733 C C . THR A 1 94 ? -10.606 1.606 -12.559 1.00 69.88 94 THR A C 1
ATOM 735 O O . THR A 1 94 ? -10.294 2.633 -11.952 1.00 69.88 94 THR A O 1
ATOM 738 N N . ASP A 1 95 ? -10.228 1.332 -13.807 1.00 58.31 95 ASP A N 1
ATOM 739 C CA . ASP A 1 95 ? -9.555 2.293 -14.692 1.00 58.31 95 ASP A CA 1
ATOM 740 C C . ASP A 1 95 ? -10.406 3.542 -14.977 1.00 58.31 95 ASP A C 1
ATOM 742 O O . ASP A 1 95 ? -11.655 3.420 -15.045 1.00 58.31 95 ASP A O 1
#